Protein AF-A0A4R6H609-F1 (afdb_monomer_lite)

Sequence (160 aa):
MSINNLPIWFQQIRFQKESRIIANGLTIPYLIGSYAICGQPLGDRPIKSLILEVIESELDVCAVLQKCPYIRQYVIGVDDRKFCNKFMKGQIKFENPLGQSSLFITQNASELGSDLDNIIAHFEELYDDCINNNKFSWNNGTKNWELFTEDEINLIEEGK

Secondary structure (DSSP, 8-state):
--TT---HHHHHHHHHHHTTS-SS-EEHHHHHHHHHHTT---TT-HHHHHHHHHHH---SEEEEEEEETTTTEEEEEEEEHHHHHHHSTTSEEEE-TTS-EEEEE-GGGGGG-S-HHHHHHHHHHHHHHHHHTT--EEETTTTEEEPPPHHHHHHHHHT-

pLDDT: mean 95.13, std 8.6, range [35.47, 98.81]

Radius of gyration: 14.84 Å; chains: 1; bounding box: 33×34×38 Å

Foldseek 3Di:
DPPPDDQLLQLLQVLCCVVVVDPFFFFLLQSQLLCVLVVRHQPDLRLLSVVVCQLQDPDQWAWEWAQDPQLRGIGIHIDHQVCCCVPVVVFAFHHHPVRGTRYTYDPRRCVQPNDSVSNSVVCCVVPVVCNVVCQRDQDSVVRDGHHDDPVSSVSSVVSD

Organism: NCBI:txid655355

Structure (mmCIF, N/CA/C/O backbone):
data_AF-A0A4R6H609-F1
#
_entry.id   AF-A0A4R6H609-F1
#
loop_
_atom_site.group_PDB
_atom_site.id
_atom_site.type_symbol
_atom_site.label_atom_id
_atom_site.label_alt_id
_atom_site.label_comp_id
_atom_site.label_asym_id
_atom_site.label_entity_id
_atom_site.label_seq_id
_atom_site.pdbx_PDB_ins_code
_atom_site.Cartn_x
_atom_site.Cartn_y
_atom_site.Cartn_z
_atom_site.occupancy
_atom_site.B_iso_or_equiv
_atom_site.auth_seq_id
_atom_site.auth_comp_id
_atom_site.auth_asym_id
_atom_site.auth_atom_id
_atom_site.pdbx_PDB_model_num
ATOM 1 N N . MET A 1 1 ? -2.606 -16.912 17.839 1.00 45.62 1 MET A N 1
ATOM 2 C CA . MET A 1 1 ? -2.475 -16.986 16.370 1.00 45.62 1 MET A CA 1
ATOM 3 C C . MET A 1 1 ? -1.136 -17.630 16.071 1.00 45.62 1 MET A C 1
ATOM 5 O O . MET A 1 1 ? -0.153 -17.222 16.680 1.00 45.62 1 MET A O 1
ATOM 9 N N . SER A 1 2 ? -1.093 -18.686 15.255 1.00 35.47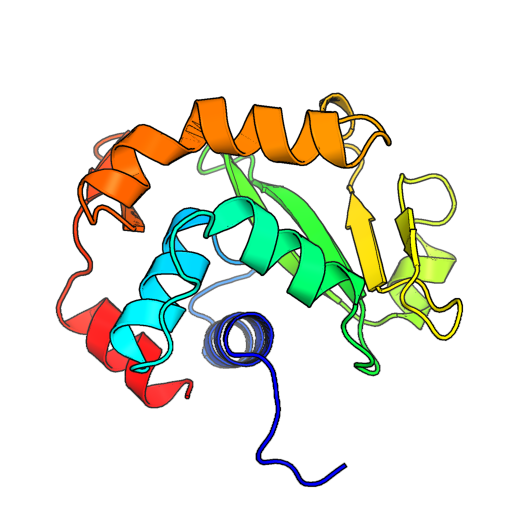 2 SER A N 1
ATOM 10 C CA . SER A 1 2 ? 0.192 -19.194 14.764 1.00 35.47 2 SER A CA 1
ATOM 11 C C . SER A 1 2 ? 0.810 -18.129 13.854 1.00 35.47 2 SER A C 1
ATOM 13 O O . SER A 1 2 ? 0.097 -17.409 13.163 1.00 35.47 2 SER A O 1
ATOM 15 N N . ILE A 1 3 ? 2.135 -18.021 13.870 1.00 45.78 3 ILE A N 1
ATOM 16 C CA . ILE A 1 3 ? 2.913 -17.013 13.131 1.00 45.78 3 ILE A CA 1
ATOM 17 C C . ILE A 1 3 ? 2.759 -17.164 11.592 1.00 45.78 3 ILE A C 1
ATOM 19 O O . ILE A 1 3 ? 3.156 -16.280 10.850 1.00 45.78 3 ILE A O 1
ATOM 23 N N . ASN A 1 4 ? 2.092 -18.223 11.108 1.00 53.34 4 ASN A N 1
ATOM 24 C CA . ASN A 1 4 ? 2.044 -18.621 9.695 1.00 53.34 4 ASN A CA 1
ATOM 25 C C . ASN A 1 4 ? 0.846 -18.094 8.871 1.00 53.34 4 ASN A C 1
ATOM 27 O O . ASN A 1 4 ? 0.695 -18.526 7.735 1.00 53.34 4 ASN A O 1
ATOM 31 N N . ASN A 1 5 ? -0.007 -17.204 9.396 1.00 78.75 5 ASN A N 1
ATOM 32 C CA . ASN A 1 5 ? -1.209 -16.718 8.682 1.00 78.75 5 ASN A CA 1
ATOM 33 C C . ASN A 1 5 ? -1.306 -15.181 8.621 1.00 78.75 5 ASN A C 1
ATOM 35 O O . ASN A 1 5 ? -2.397 -14.617 8.701 1.00 78.75 5 ASN A O 1
ATOM 39 N N . LEU A 1 6 ? -0.176 -14.478 8.540 1.00 93.00 6 LEU A N 1
ATOM 40 C CA . LEU A 1 6 ? -0.202 -13.025 8.374 1.00 93.00 6 LEU A CA 1
ATOM 41 C C . LEU A 1 6 ? -0.530 -12.653 6.912 1.00 93.00 6 LEU A C 1
ATOM 43 O O . LEU A 1 6 ? 0.030 -13.265 6.002 1.00 93.00 6 LEU A O 1
ATOM 47 N N . PRO A 1 7 ? -1.387 -11.646 6.655 1.00 95.69 7 PRO A N 1
ATOM 48 C CA . PRO A 1 7 ? -1.651 -11.179 5.293 1.00 95.69 7 PRO A CA 1
ATOM 49 C C . PRO A 1 7 ? -0.371 -10.691 4.609 1.00 95.69 7 PRO A C 1
ATOM 51 O O . PRO A 1 7 ? 0.424 -9.986 5.240 1.00 95.69 7 PRO A O 1
ATOM 54 N N . ILE A 1 8 ? -0.180 -11.014 3.325 1.00 97.50 8 ILE A N 1
ATOM 55 C CA . ILE A 1 8 ? 1.034 -10.649 2.571 1.00 97.50 8 ILE A CA 1
ATOM 56 C C . ILE A 1 8 ? 1.281 -9.141 2.636 1.00 97.50 8 ILE A C 1
ATOM 58 O O . ILE A 1 8 ? 2.418 -8.729 2.848 1.00 97.50 8 ILE A O 1
ATOM 62 N N . TRP A 1 9 ? 0.238 -8.308 2.547 1.00 98.06 9 TRP A N 1
ATOM 63 C CA . TRP A 1 9 ? 0.411 -6.855 2.620 1.00 98.06 9 TRP A CA 1
ATOM 64 C C . TRP A 1 9 ? 1.121 -6.407 3.906 1.00 98.06 9 TRP A C 1
ATOM 66 O O . TRP A 1 9 ? 1.994 -5.539 3.874 1.00 98.06 9 TRP A O 1
ATOM 76 N N . PHE A 1 10 ? 0.773 -7.023 5.040 1.00 97.88 10 PHE A N 1
ATOM 77 C CA . PHE A 1 10 ? 1.345 -6.692 6.339 1.00 97.88 10 PHE A CA 1
ATOM 78 C C . PHE A 1 10 ? 2.780 -7.200 6.436 1.00 97.88 10 PHE A C 1
ATOM 80 O O . PHE A 1 10 ? 3.659 -6.457 6.880 1.00 97.88 10 PHE A O 1
ATOM 87 N N . GLN A 1 11 ? 3.019 -8.434 5.983 1.00 97.38 11 GLN A N 1
ATOM 88 C CA . GLN A 1 11 ? 4.351 -9.038 5.967 1.00 97.38 11 GLN A CA 1
ATOM 89 C C . GLN A 1 11 ? 5.330 -8.189 5.149 1.00 97.38 11 GLN A C 1
ATOM 91 O O . GLN A 1 11 ? 6.378 -7.801 5.661 1.00 97.38 11 GLN A O 1
ATOM 96 N N . GLN A 1 12 ? 4.927 -7.778 3.944 1.00 98.19 12 GLN A N 1
ATOM 97 C CA . GLN A 1 12 ? 5.748 -6.971 3.044 1.00 98.19 12 GLN A CA 1
ATOM 98 C C . GLN A 1 12 ? 6.069 -5.589 3.613 1.00 98.19 12 GLN A C 1
ATOM 100 O O . GLN A 1 12 ? 7.235 -5.193 3.650 1.00 98.19 12 GLN A O 1
ATOM 105 N N . ILE A 1 13 ? 5.067 -4.855 4.114 1.00 98.31 13 ILE A N 1
ATOM 106 C CA . ILE A 1 13 ? 5.314 -3.532 4.711 1.00 98.31 13 ILE A CA 1
ATOM 107 C C . ILE A 1 13 ? 6.248 -3.659 5.913 1.00 98.31 13 ILE A C 1
ATOM 109 O O . ILE A 1 13 ? 7.178 -2.865 6.061 1.00 98.31 13 ILE A O 1
ATOM 113 N N . ARG A 1 14 ? 5.999 -4.641 6.784 1.00 97.19 14 ARG A N 1
ATOM 114 C CA . ARG A 1 14 ? 6.790 -4.836 7.996 1.00 97.19 14 ARG A CA 1
ATOM 115 C C . ARG A 1 14 ? 8.232 -5.206 7.660 1.00 97.19 14 ARG A C 1
ATOM 117 O O . ARG A 1 14 ? 9.136 -4.520 8.133 1.00 97.19 14 ARG A O 1
ATOM 124 N N . PHE A 1 15 ? 8.437 -6.224 6.827 1.00 97.69 15 PHE A N 1
ATOM 125 C CA . PHE A 1 15 ? 9.762 -6.681 6.413 1.00 97.69 15 PHE A CA 1
ATOM 126 C C . PHE A 1 15 ? 10.564 -5.551 5.764 1.00 97.69 15 PHE A C 1
ATOM 128 O O . PHE A 1 15 ? 11.661 -5.230 6.212 1.00 97.69 15 PHE A O 1
ATOM 135 N N . GLN A 1 16 ? 9.995 -4.860 4.773 1.00 98.00 16 GLN A N 1
ATOM 136 C CA . GLN A 1 16 ? 10.713 -3.797 4.067 1.00 98.00 16 GLN A CA 1
ATOM 137 C C . GLN A 1 16 ? 10.996 -2.574 4.952 1.00 98.00 16 GLN A C 1
ATOM 139 O O . GLN A 1 16 ? 11.995 -1.878 4.744 1.00 98.00 16 GLN A O 1
ATOM 144 N N . LYS A 1 17 ? 10.158 -2.311 5.964 1.00 96.75 17 LYS A N 1
ATOM 145 C CA . LYS A 1 17 ? 10.407 -1.268 6.970 1.00 96.75 17 LYS A CA 1
ATOM 146 C C . LYS A 1 17 ? 11.527 -1.671 7.934 1.00 96.75 17 LYS A C 1
ATOM 148 O O . LYS A 1 17 ? 12.410 -0.859 8.207 1.00 96.75 17 LYS A O 1
ATOM 153 N N . GLU A 1 18 ? 11.533 -2.916 8.413 1.00 96.25 18 GLU A N 1
ATOM 154 C CA . GLU A 1 18 ? 12.596 -3.472 9.268 1.00 96.25 18 GLU A CA 1
ATOM 155 C C . GLU A 1 18 ? 13.949 -3.520 8.529 1.00 96.25 18 GLU A C 1
ATOM 157 O O . GLU A 1 18 ? 14.978 -3.141 9.097 1.00 96.25 18 GLU A O 1
ATOM 162 N N . SER A 1 19 ? 13.928 -3.845 7.233 1.00 96.44 19 SER A N 1
ATOM 163 C CA . SER A 1 19 ? 15.082 -3.833 6.321 1.00 96.44 19 SER A CA 1
ATOM 164 C C . SER A 1 19 ? 15.478 -2.434 5.825 1.00 96.44 19 SER A C 1
ATOM 166 O O . SER A 1 19 ? 16.436 -2.297 5.067 1.00 96.44 19 SER A O 1
ATOM 168 N N . ARG A 1 20 ? 14.781 -1.373 6.264 1.00 96.31 20 ARG A N 1
ATOM 169 C CA . ARG A 1 20 ? 15.032 0.038 5.898 1.00 96.31 20 ARG A CA 1
ATOM 170 C C . ARG A 1 20 ? 14.954 0.339 4.394 1.00 96.31 20 ARG A C 1
ATOM 172 O O . ARG A 1 20 ? 15.517 1.336 3.946 1.00 96.31 20 ARG A O 1
ATOM 179 N N . ILE A 1 21 ? 14.234 -0.483 3.636 1.00 96.50 21 ILE A N 1
ATOM 180 C CA . ILE A 1 21 ? 13.945 -0.246 2.215 1.00 96.50 21 ILE A CA 1
ATOM 181 C C . ILE A 1 21 ? 12.897 0.859 2.071 1.00 96.50 21 ILE A C 1
ATOM 183 O O . ILE A 1 21 ? 13.023 1.747 1.229 1.00 96.50 21 ILE A O 1
ATOM 187 N N . ILE A 1 22 ? 11.890 0.849 2.948 1.00 95.94 22 ILE A N 1
ATOM 188 C CA . ILE A 1 22 ? 10.837 1.866 2.998 1.00 95.94 22 ILE A CA 1
ATOM 189 C C . ILE A 1 22 ? 10.768 2.523 4.376 1.00 95.94 22 ILE A C 1
ATOM 191 O O . ILE A 1 22 ? 11.065 1.909 5.398 1.00 95.94 22 ILE A O 1
ATOM 195 N N . ALA A 1 23 ? 10.317 3.777 4.413 1.00 92.38 23 ALA A N 1
ATOM 196 C CA . ALA A 1 23 ? 10.051 4.488 5.666 1.00 92.38 23 ALA A CA 1
ATOM 197 C C . ALA A 1 23 ? 8.565 4.449 6.069 1.00 92.38 23 ALA A C 1
ATOM 199 O O . ALA A 1 23 ? 8.240 4.303 7.246 1.00 92.38 23 ALA A O 1
ATOM 200 N N . ASN A 1 24 ? 7.668 4.588 5.086 1.00 91.56 24 ASN A N 1
ATOM 201 C CA . ASN A 1 24 ? 6.254 4.888 5.325 1.00 91.56 24 ASN A CA 1
ATOM 202 C C . ASN A 1 24 ? 5.329 3.708 5.017 1.00 91.56 24 ASN A C 1
ATOM 204 O O . ASN A 1 24 ? 4.525 3.323 5.860 1.00 91.56 24 ASN A O 1
ATOM 208 N N . GLY A 1 25 ? 5.420 3.161 3.808 1.00 97.31 25 GLY A N 1
ATOM 209 C CA . GLY A 1 25 ? 4.484 2.166 3.304 1.00 97.31 25 GLY A CA 1
ATOM 210 C C . GLY A 1 25 ? 4.749 1.826 1.843 1.00 97.31 25 GLY A C 1
ATOM 211 O O . GLY A 1 25 ? 5.638 2.414 1.222 1.00 97.31 25 GLY A O 1
ATOM 212 N N . LEU A 1 26 ? 3.957 0.899 1.314 1.00 98.56 26 LEU A N 1
ATOM 213 C CA . LEU A 1 26 ? 4.023 0.424 -0.068 1.00 98.56 26 LEU A CA 1
ATOM 214 C C . LEU A 1 26 ? 2.810 0.907 -0.857 1.00 98.56 26 LEU A C 1
ATOM 216 O O . LEU A 1 26 ? 1.737 1.121 -0.290 1.00 98.56 26 LEU A O 1
ATOM 220 N N . THR A 1 27 ? 2.981 1.115 -2.161 1.00 98.69 27 THR A N 1
ATOM 221 C CA . THR A 1 27 ? 1.875 1.521 -3.035 1.00 98.69 27 THR A CA 1
ATOM 222 C C . THR A 1 27 ? 0.875 0.378 -3.214 1.00 98.69 27 THR A C 1
ATOM 224 O O . THR A 1 27 ? 1.227 -0.795 -3.095 1.00 98.69 27 THR A O 1
ATOM 227 N N . ILE A 1 28 ? -0.382 0.714 -3.517 1.00 98.69 28 ILE A N 1
ATOM 228 C CA . ILE A 1 28 ? -1.442 -0.283 -3.746 1.00 98.69 28 ILE A CA 1
ATOM 229 C C . ILE A 1 28 ? -1.067 -1.271 -4.872 1.00 98.69 28 ILE A C 1
ATOM 231 O O . ILE A 1 28 ? -1.142 -2.475 -4.622 1.00 98.69 28 ILE A O 1
ATOM 235 N N . PRO A 1 29 ? -0.582 -0.830 -6.056 1.00 98.81 29 PRO A N 1
ATOM 236 C CA . PRO A 1 29 ? -0.133 -1.760 -7.093 1.00 98.81 29 PRO A CA 1
ATOM 237 C C . PRO A 1 29 ? 1.016 -2.663 -6.647 1.00 98.81 29 PRO A C 1
ATOM 239 O O . PRO A 1 29 ? 0.978 -3.853 -6.939 1.00 98.81 29 PRO A O 1
ATOM 242 N N . TYR A 1 30 ? 1.992 -2.138 -5.895 1.00 98.81 30 TYR A N 1
ATOM 243 C CA . TYR A 1 30 ? 3.107 -2.942 -5.388 1.00 98.81 30 TYR A CA 1
ATOM 244 C C . TYR A 1 30 ? 2.594 -4.078 -4.502 1.00 98.81 30 TYR A C 1
ATOM 246 O O . TYR A 1 30 ? 2.945 -5.233 -4.718 1.00 98.81 30 TYR A O 1
ATOM 254 N N . LEU A 1 31 ? 1.705 -3.765 -3.553 1.00 98.81 31 LEU A N 1
ATOM 255 C CA . LEU A 1 31 ? 1.107 -4.767 -2.671 1.00 98.81 31 LEU A CA 1
ATOM 256 C C . LEU A 1 31 ? 0.355 -5.836 -3.467 1.00 98.81 31 LEU A C 1
ATOM 258 O O . LEU A 1 31 ? 0.586 -7.017 -3.236 1.00 98.81 31 LEU A O 1
ATOM 262 N N . ILE A 1 32 ? -0.478 -5.446 -4.437 1.00 98.75 32 ILE A N 1
ATOM 263 C CA . ILE A 1 32 ? -1.197 -6.384 -5.317 1.00 98.75 32 ILE A CA 1
ATOM 264 C C . ILE A 1 32 ? -0.221 -7.288 -6.080 1.00 98.75 32 ILE A C 1
ATOM 266 O O . ILE A 1 32 ? -0.410 -8.505 -6.122 1.00 98.75 32 ILE A O 1
ATOM 270 N N . GLY A 1 33 ? 0.846 -6.713 -6.636 1.00 98.62 33 GLY A N 1
ATOM 271 C CA . GLY A 1 33 ? 1.900 -7.470 -7.297 1.00 98.62 33 GLY A CA 1
ATOM 272 C C . GLY A 1 33 ? 2.574 -8.475 -6.359 1.00 98.62 33 GLY A C 1
ATOM 273 O O . GLY A 1 33 ? 2.833 -9.607 -6.767 1.00 98.62 33 GLY A O 1
ATOM 274 N N . SER A 1 34 ? 2.800 -8.116 -5.091 1.00 98.56 34 SER A N 1
ATOM 275 C CA . SER A 1 34 ? 3.384 -9.032 -4.104 1.00 98.56 34 SER A CA 1
ATOM 276 C C . SER A 1 34 ? 2.527 -10.281 -3.878 1.00 98.56 34 SER A C 1
ATOM 278 O O . SER A 1 34 ? 3.074 -11.373 -3.747 1.00 98.56 34 SER A O 1
ATOM 280 N N . TYR A 1 35 ? 1.193 -10.165 -3.898 1.00 98.44 35 TYR A N 1
ATOM 281 C CA . TYR A 1 35 ? 0.302 -11.334 -3.835 1.00 98.44 35 TYR A CA 1
ATOM 282 C C . TYR A 1 35 ? 0.513 -12.279 -5.022 1.00 98.44 35 TYR A C 1
ATOM 284 O O . TYR A 1 35 ? 0.554 -13.498 -4.838 1.00 98.44 35 TYR A O 1
ATOM 292 N N . ALA A 1 36 ? 0.688 -11.735 -6.231 1.00 97.44 36 ALA A N 1
ATOM 293 C CA . ALA A 1 36 ? 0.954 -12.536 -7.422 1.00 97.44 36 ALA A CA 1
ATOM 294 C C . ALA A 1 36 ? 2.300 -13.277 -7.325 1.00 97.44 36 ALA A C 1
ATOM 296 O O . ALA A 1 36 ? 2.337 -14.486 -7.552 1.00 97.44 36 ALA A O 1
ATOM 297 N N . ILE A 1 37 ? 3.372 -12.589 -6.912 1.00 98.25 37 ILE A N 1
ATOM 298 C CA . ILE A 1 37 ? 4.704 -13.191 -6.711 1.00 98.25 37 ILE A CA 1
ATOM 299 C C . ILE A 1 37 ? 4.665 -14.295 -5.645 1.00 98.25 37 ILE A C 1
ATOM 301 O O . ILE A 1 37 ? 5.190 -15.386 -5.849 1.00 98.25 37 ILE A O 1
ATOM 305 N N . CYS A 1 38 ? 3.953 -14.075 -4.539 1.00 96.75 38 CYS A N 1
ATOM 306 C CA . CYS A 1 38 ? 3.836 -15.055 -3.459 1.00 96.75 38 CYS A CA 1
ATOM 307 C C . CYS A 1 38 ? 2.954 -16.276 -3.790 1.00 96.75 38 CYS A C 1
ATOM 309 O O . CYS A 1 38 ? 2.836 -17.177 -2.943 1.00 96.75 38 CYS A O 1
ATOM 311 N N . GLY A 1 39 ? 2.349 -16.324 -4.984 1.00 96.12 39 GLY A N 1
ATOM 312 C CA . GLY A 1 39 ? 1.472 -17.404 -5.441 1.00 96.12 3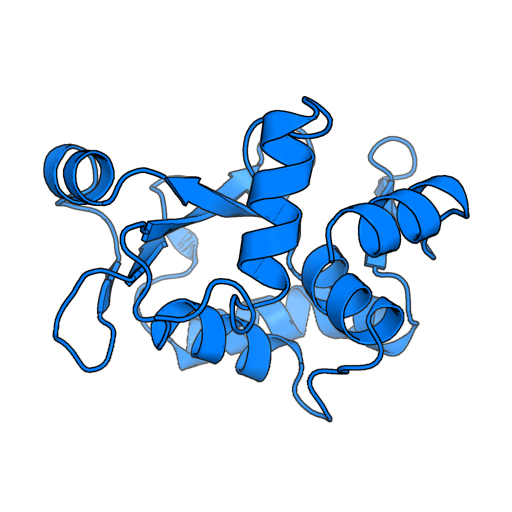9 GLY A CA 1
ATOM 313 C C . GLY A 1 39 ? 0.051 -17.341 -4.873 1.00 96.12 39 GLY A C 1
ATOM 314 O O . GLY A 1 39 ? -0.620 -18.369 -4.798 1.00 96.12 39 GLY A O 1
ATOM 315 N N . GLN A 1 40 ? -0.402 -16.160 -4.442 1.00 96.31 40 GLN A N 1
ATOM 316 C CA . GLN A 1 40 ? -1.716 -15.930 -3.829 1.00 96.31 40 GLN A CA 1
ATOM 317 C C . GLN A 1 40 ? -2.446 -14.729 -4.469 1.00 96.31 40 GLN A C 1
ATOM 319 O O . GLN A 1 40 ? -2.817 -13.804 -3.757 1.00 96.31 40 GLN A O 1
ATOM 324 N N . PRO A 1 41 ? -2.653 -14.678 -5.798 1.00 96.56 41 PRO A N 1
ATOM 325 C CA . PRO A 1 41 ? -3.245 -13.509 -6.455 1.00 96.56 41 PRO A CA 1
ATOM 326 C C . PRO A 1 41 ? -4.654 -13.178 -5.927 1.00 96.56 41 PRO A C 1
ATOM 328 O O . PRO A 1 41 ? -5.466 -14.070 -5.687 1.00 96.56 41 PRO A O 1
ATOM 331 N N . LEU A 1 42 ? -4.971 -11.883 -5.821 1.00 95.75 42 LEU A N 1
ATOM 332 C CA . LEU A 1 42 ? -6.207 -11.353 -5.215 1.00 95.75 42 LEU A CA 1
ATOM 333 C C . LEU A 1 42 ? -7.483 -11.452 -6.092 1.00 95.75 42 LEU A C 1
ATOM 335 O O . LEU A 1 42 ? -8.516 -10.864 -5.754 1.00 95.75 42 LEU A O 1
ATOM 339 N N . GLY A 1 43 ? -7.429 -12.204 -7.195 1.00 93.44 43 GLY A N 1
ATOM 340 C CA . GLY A 1 43 ? -8.546 -12.423 -8.123 1.00 93.44 43 GLY A CA 1
ATOM 341 C C . GLY A 1 43 ? -8.893 -11.218 -9.009 1.00 93.44 43 GLY A C 1
ATOM 342 O O . GLY A 1 43 ? -8.077 -10.320 -9.199 1.00 93.44 43 GLY A O 1
ATOM 343 N N . ASP A 1 44 ? -10.120 -11.209 -9.545 1.00 92.81 44 ASP A N 1
ATOM 344 C CA . ASP A 1 44 ? -10.577 -10.276 -10.596 1.00 92.81 44 ASP A CA 1
ATOM 345 C C . ASP A 1 44 ? -10.780 -8.825 -10.127 1.00 92.81 44 ASP A C 1
ATOM 347 O O . ASP A 1 44 ? -10.868 -7.913 -10.946 1.00 92.81 44 ASP A O 1
ATOM 351 N N . ARG A 1 45 ? -10.885 -8.589 -8.813 1.00 97.31 45 ARG A N 1
ATOM 352 C CA . ARG A 1 45 ? -11.045 -7.246 -8.222 1.00 97.31 45 ARG A CA 1
ATOM 353 C C . ARG A 1 45 ? -9.960 -6.974 -7.179 1.00 97.31 45 ARG A C 1
ATOM 355 O O . ARG A 1 45 ? -10.273 -6.827 -5.996 1.00 97.31 45 ARG A O 1
ATOM 362 N N . PRO A 1 46 ? -8.684 -6.912 -7.587 1.00 98.25 46 PRO A N 1
ATOM 363 C CA . PRO A 1 46 ? -7.561 -6.975 -6.658 1.00 98.25 46 PRO A CA 1
ATOM 364 C C . PRO A 1 46 ? -7.491 -5.775 -5.705 1.00 98.25 46 PRO A C 1
ATOM 366 O O . PRO A 1 46 ? -7.143 -5.951 -4.540 1.00 98.25 46 PRO A O 1
ATOM 369 N N . ILE A 1 47 ? -7.880 -4.574 -6.149 1.00 98.69 47 ILE A N 1
ATOM 370 C CA . ILE A 1 47 ? -7.929 -3.377 -5.292 1.00 98.69 47 ILE A CA 1
ATOM 371 C C . ILE A 1 47 ? -8.978 -3.546 -4.196 1.00 98.69 47 ILE A C 1
ATOM 373 O O . ILE A 1 47 ? -8.667 -3.389 -3.017 1.00 98.69 47 ILE A O 1
ATOM 377 N N . LYS A 1 48 ? -10.212 -3.911 -4.568 1.00 98.69 48 LYS A N 1
ATOM 378 C CA . LYS A 1 48 ? -11.282 -4.169 -3.599 1.00 98.69 48 LYS A CA 1
ATOM 379 C C . LYS A 1 48 ? -10.878 -5.261 -2.609 1.00 98.69 48 LYS A C 1
ATOM 381 O O . LYS A 1 48 ? -11.047 -5.066 -1.409 1.00 98.69 48 LYS A O 1
ATOM 386 N N . SER A 1 49 ? -10.323 -6.368 -3.104 1.00 98.56 49 SER A N 1
ATOM 387 C CA . SER A 1 49 ? -9.843 -7.473 -2.272 1.00 98.56 49 SER A CA 1
ATOM 388 C C . SER A 1 49 ? -8.785 -7.012 -1.266 1.00 98.56 49 SER A C 1
ATOM 390 O O . SER A 1 49 ? -8.925 -7.293 -0.080 1.00 98.56 49 SER A O 1
ATOM 392 N N . LEU A 1 50 ? -7.774 -6.251 -1.707 1.00 98.69 50 LEU A N 1
ATOM 393 C CA . LEU A 1 50 ? -6.724 -5.736 -0.823 1.00 98.69 50 LEU A CA 1
ATOM 394 C C . LEU A 1 50 ? -7.295 -4.810 0.258 1.00 98.69 50 LEU A C 1
ATOM 396 O O . LEU A 1 50 ? -6.970 -4.961 1.433 1.00 98.69 50 LEU A O 1
ATOM 400 N N . ILE A 1 51 ? -8.130 -3.838 -0.125 1.00 98.62 51 ILE A N 1
ATOM 401 C CA . ILE A 1 51 ? -8.676 -2.857 0.822 1.00 98.62 51 ILE A CA 1
ATOM 402 C C . ILE A 1 51 ? -9.578 -3.538 1.857 1.00 98.62 51 ILE A C 1
ATOM 404 O O . ILE A 1 51 ? -9.477 -3.225 3.043 1.00 98.62 51 ILE A O 1
ATOM 408 N N . LEU A 1 52 ? -10.421 -4.487 1.436 1.00 98.31 52 LEU A N 1
ATOM 409 C CA . LEU A 1 52 ? -11.247 -5.260 2.363 1.00 98.31 52 LEU A CA 1
ATOM 410 C C . LEU A 1 52 ? -10.391 -6.107 3.302 1.00 98.31 52 LEU A C 1
ATOM 412 O O . LEU A 1 52 ? -10.601 -6.041 4.507 1.00 98.31 52 LEU A O 1
ATOM 416 N N . GLU A 1 53 ? -9.378 -6.811 2.796 1.00 98.00 53 GLU A N 1
ATOM 417 C CA . GLU A 1 53 ? -8.491 -7.613 3.645 1.00 98.00 53 GLU A CA 1
ATOM 418 C C . GLU A 1 53 ? -7.735 -6.750 4.672 1.00 98.00 53 GLU A C 1
ATOM 420 O O . GLU A 1 53 ? -7.569 -7.149 5.825 1.00 98.00 53 GLU A O 1
ATOM 425 N N . VAL A 1 54 ? -7.315 -5.537 4.293 1.00 98.19 54 VAL A N 1
ATOM 426 C CA . VAL A 1 54 ? -6.714 -4.563 5.219 1.00 98.19 54 VAL A CA 1
ATOM 427 C C . VAL A 1 54 ? -7.703 -4.154 6.317 1.00 98.19 54 VAL A C 1
ATOM 429 O O . VAL A 1 54 ? -7.328 -4.120 7.491 1.00 98.19 54 VAL A O 1
ATOM 432 N N . ILE A 1 55 ? -8.955 -3.850 5.960 1.00 98.06 55 ILE A N 1
ATOM 433 C CA . ILE A 1 55 ? -9.989 -3.413 6.912 1.00 98.06 55 ILE A CA 1
ATOM 434 C C . ILE A 1 55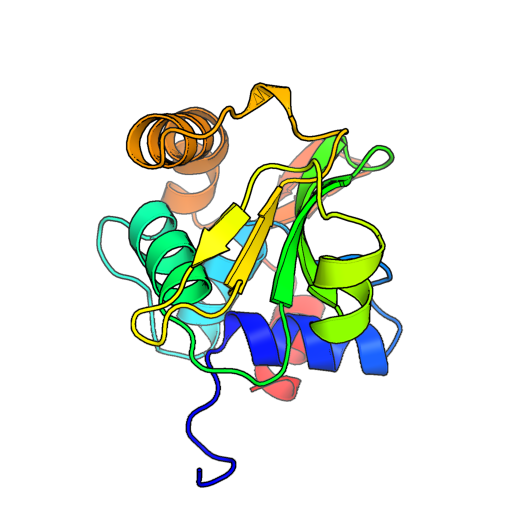 ? -10.435 -4.559 7.826 1.00 98.06 55 ILE A C 1
ATOM 436 O O . ILE A 1 55 ? -10.626 -4.348 9.023 1.00 98.06 55 ILE A O 1
ATOM 440 N N . GLU A 1 56 ? -10.599 -5.761 7.286 1.00 97.06 56 GLU A N 1
ATOM 441 C CA . GLU A 1 56 ? -11.092 -6.933 8.013 1.00 97.06 56 GLU A CA 1
ATOM 442 C C . GLU A 1 56 ? -10.018 -7.570 8.906 1.00 97.06 56 GLU A C 1
ATOM 444 O O . GLU A 1 56 ? -10.328 -8.388 9.770 1.00 97.06 56 GLU A O 1
ATOM 449 N N . SER A 1 57 ? -8.760 -7.156 8.745 1.00 94.75 57 SER A N 1
ATOM 450 C CA . SER A 1 57 ? -7.617 -7.672 9.487 1.00 94.75 57 SER A CA 1
ATOM 451 C C . SER A 1 57 ? -7.737 -7.500 11.011 1.00 94.75 57 SER A C 1
ATOM 453 O O . SER A 1 57 ? -7.976 -6.410 11.544 1.00 94.75 57 SER A O 1
ATOM 455 N N . GLU A 1 58 ? -7.491 -8.589 11.743 1.00 94.25 58 GLU A N 1
ATOM 456 C CA . GLU A 1 58 ? -7.499 -8.654 13.215 1.00 94.25 58 GLU A CA 1
ATOM 457 C C . GLU A 1 58 ? -6.084 -8.584 13.823 1.00 94.25 58 GLU A C 1
ATOM 459 O O . GLU A 1 58 ? -5.790 -9.206 14.846 1.00 94.25 58 GLU A O 1
ATOM 464 N N . LEU A 1 59 ? -5.176 -7.833 13.191 1.00 93.19 59 LEU A N 1
ATOM 465 C CA . LEU A 1 59 ? -3.819 -7.613 13.708 1.00 93.19 59 LEU A CA 1
ATOM 466 C C . LEU A 1 59 ? -3.836 -6.787 15.007 1.00 93.19 59 LEU A C 1
ATOM 468 O O . LEU A 1 59 ? -4.858 -6.223 15.386 1.00 93.19 59 LEU A O 1
ATOM 472 N N . ASP A 1 60 ? -2.711 -6.674 15.710 1.00 90.81 60 ASP A N 1
ATOM 473 C CA . ASP A 1 60 ? -2.546 -5.786 16.877 1.00 90.81 60 ASP A CA 1
ATOM 474 C C . ASP A 1 60 ? -2.096 -4.357 16.502 1.00 90.81 60 ASP A C 1
ATOM 476 O O . ASP A 1 60 ? -1.989 -3.476 17.359 1.00 90.81 60 ASP A O 1
ATOM 480 N N . VAL A 1 61 ? -1.920 -4.109 15.206 1.00 94.69 61 VAL A N 1
ATOM 481 C CA . VAL A 1 61 ? -1.533 -2.836 14.583 1.00 94.69 61 VAL A CA 1
ATOM 482 C C . VAL A 1 61 ? -2.679 -2.224 13.762 1.00 94.69 61 VAL A C 1
ATOM 484 O O . VAL A 1 61 ? -3.734 -2.835 13.577 1.00 94.69 61 VAL A O 1
ATOM 487 N N . CYS A 1 62 ? -2.490 -0.994 13.285 1.00 95.12 62 CYS A N 1
ATOM 488 C CA . CYS A 1 62 ? -3.363 -0.323 12.315 1.00 95.12 62 CYS A CA 1
ATOM 489 C C . CYS A 1 62 ? -2.633 -0.174 10.975 1.00 95.12 62 CYS A C 1
ATOM 491 O O . CYS A 1 62 ? -1.444 0.150 10.936 1.00 95.12 62 CYS A O 1
ATOM 493 N N . ALA A 1 63 ? -3.363 -0.341 9.877 1.00 98.12 63 ALA A N 1
ATOM 494 C CA . ALA A 1 63 ? -2.960 0.169 8.582 1.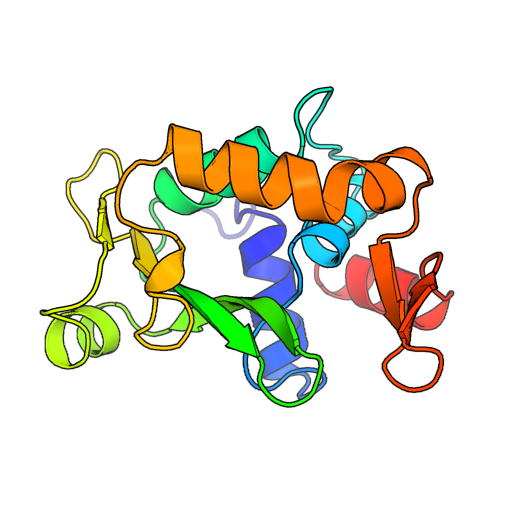00 98.12 63 ALA A CA 1
ATOM 495 C C . ALA A 1 63 ? -3.198 1.684 8.510 1.00 98.12 63 ALA A C 1
ATOM 497 O O . ALA A 1 63 ? -4.156 2.220 9.078 1.00 98.12 63 ALA A O 1
ATOM 498 N N . VAL A 1 64 ? -2.322 2.376 7.788 1.00 98.06 64 VAL A N 1
ATOM 499 C CA . VAL A 1 64 ? -2.387 3.824 7.584 1.00 98.06 64 VAL A CA 1
ATOM 500 C C . VAL A 1 64 ? -2.280 4.113 6.093 1.00 98.06 64 VAL A C 1
ATOM 502 O O . VAL A 1 64 ? -1.227 3.910 5.490 1.00 98.06 64 VAL A O 1
ATOM 505 N N . LEU A 1 65 ? -3.368 4.595 5.502 1.00 98.50 65 LEU A N 1
ATOM 506 C CA . LEU A 1 65 ? -3.431 5.027 4.113 1.00 98.50 65 LEU A CA 1
ATOM 507 C C . LEU A 1 65 ? -3.103 6.514 4.023 1.00 98.50 65 LEU A C 1
ATOM 509 O O . LEU A 1 65 ? -3.760 7.350 4.644 1.00 98.50 65 LEU A O 1
ATOM 513 N N . GLN A 1 66 ? -2.087 6.840 3.230 1.00 97.62 66 GLN A N 1
ATOM 514 C CA . GLN A 1 66 ? -1.595 8.205 3.081 1.00 97.62 66 GLN A CA 1
ATOM 515 C C . GLN A 1 66 ? -1.098 8.480 1.667 1.00 97.62 66 GLN A C 1
ATOM 517 O O . GLN A 1 66 ? -0.663 7.576 0.956 1.00 97.62 66 GLN A O 1
ATOM 522 N N . LYS A 1 67 ? -1.081 9.753 1.273 1.00 97.38 67 LYS A N 1
ATOM 523 C CA . LYS A 1 67 ? -0.503 10.195 0.001 1.00 97.38 67 LYS A CA 1
ATOM 524 C C . LYS A 1 67 ? 0.949 10.608 0.195 1.00 97.38 67 LYS A C 1
ATOM 526 O O . LYS A 1 67 ? 1.237 11.646 0.793 1.00 97.38 67 LYS A O 1
ATOM 531 N N . CYS A 1 68 ? 1.886 9.805 -0.298 1.00 95.69 68 CYS A N 1
ATOM 532 C CA . CYS A 1 68 ? 3.309 10.091 -0.156 1.00 95.69 68 CYS A CA 1
ATOM 533 C C . CYS A 1 68 ? 3.685 11.334 -0.988 1.00 95.69 68 CYS A C 1
ATOM 535 O O . CYS A 1 68 ? 3.588 11.289 -2.216 1.00 95.69 68 CYS A O 1
ATOM 537 N N . PRO A 1 69 ? 4.152 12.441 -0.377 1.00 92.75 69 PRO A N 1
ATOM 538 C CA . PRO A 1 69 ? 4.383 13.698 -1.096 1.00 92.75 69 PRO A CA 1
ATOM 539 C C . PRO A 1 69 ? 5.540 13.615 -2.100 1.00 92.75 69 PRO A C 1
ATOM 541 O O . PRO A 1 69 ? 5.547 14.340 -3.094 1.00 92.75 69 PRO A O 1
ATOM 544 N N . TYR A 1 70 ? 6.508 12.725 -1.859 1.00 93.00 70 TYR A N 1
ATOM 545 C CA . TYR A 1 70 ? 7.699 12.587 -2.696 1.00 93.00 70 TYR A CA 1
ATOM 546 C C . TYR A 1 70 ? 7.399 11.892 -4.030 1.00 93.00 70 TYR A C 1
ATOM 548 O O . TYR A 1 70 ? 7.764 12.399 -5.092 1.00 93.00 70 TYR A O 1
ATOM 556 N N . ILE A 1 71 ? 6.688 10.761 -3.980 1.00 95.06 71 ILE A N 1
ATOM 557 C CA . ILE A 1 71 ? 6.314 9.997 -5.180 1.00 95.06 71 ILE A CA 1
ATOM 558 C C . ILE A 1 71 ? 4.932 10.372 -5.729 1.00 95.06 71 ILE A C 1
ATOM 560 O O . ILE A 1 71 ? 4.612 10.003 -6.853 1.00 95.06 71 ILE A O 1
ATOM 564 N N . ARG A 1 72 ? 4.142 11.140 -4.964 1.00 95.38 72 ARG A N 1
ATOM 565 C CA . ARG A 1 72 ? 2.757 11.555 -5.260 1.00 95.38 72 ARG A CA 1
ATOM 566 C C . ARG A 1 72 ? 1.786 10.390 -5.484 1.00 95.38 72 ARG A C 1
ATOM 568 O O . ARG A 1 72 ? 0.813 10.541 -6.211 1.00 95.38 72 ARG A O 1
ATOM 575 N N . GLN A 1 73 ? 2.039 9.260 -4.830 1.00 97.75 73 GLN A N 1
ATOM 576 C CA . GLN A 1 73 ? 1.200 8.061 -4.869 1.00 97.75 73 GLN A CA 1
ATOM 577 C C . GLN A 1 73 ? 0.639 7.744 -3.486 1.00 97.75 73 GLN A C 1
ATOM 579 O O . GLN A 1 73 ? 1.236 8.124 -2.470 1.00 97.75 73 GLN A O 1
ATOM 584 N N . TYR A 1 74 ? -0.488 7.035 -3.447 1.00 98.56 74 TYR A N 1
ATOM 585 C CA . TYR A 1 74 ? -1.025 6.507 -2.201 1.00 98.56 74 TYR A CA 1
ATOM 586 C C . TYR A 1 74 ? -0.238 5.276 -1.768 1.00 98.56 74 TYR A C 1
ATOM 588 O O . TYR A 1 74 ? 0.116 4.423 -2.583 1.00 98.56 74 TYR A O 1
ATOM 596 N N . VAL A 1 75 ? 0.043 5.209 -0.472 1.00 98.50 75 VAL A N 1
ATOM 597 C CA . VAL A 1 75 ? 0.735 4.090 0.158 1.00 98.50 75 VAL A CA 1
ATOM 598 C C . VAL A 1 75 ? -0.034 3.630 1.384 1.00 98.50 75 VAL A C 1
ATOM 600 O O . VAL A 1 75 ? -0.620 4.447 2.100 1.00 98.50 75 VAL A O 1
ATOM 603 N N . ILE A 1 76 ? 0.013 2.327 1.636 1.00 98.69 76 ILE A N 1
ATOM 604 C CA . ILE A 1 76 ? -0.449 1.714 2.875 1.00 98.69 76 ILE A CA 1
ATOM 605 C C . ILE A 1 76 ? 0.788 1.453 3.727 1.00 98.69 76 ILE A C 1
ATOM 607 O O . ILE A 1 76 ? 1.745 0.815 3.286 1.00 98.69 76 ILE A O 1
ATOM 611 N N . GLY A 1 77 ? 0.786 2.013 4.929 1.00 98.12 77 GLY A N 1
ATOM 612 C CA . GLY A 1 77 ? 1.769 1.770 5.974 1.00 98.12 77 GLY A CA 1
ATOM 613 C C . GLY A 1 77 ? 1.168 1.001 7.142 1.00 98.12 77 GLY A C 1
ATOM 614 O O . GLY A 1 77 ? -0.030 0.727 7.175 1.00 98.12 77 GLY A O 1
ATOM 615 N N . VAL A 1 78 ? 2.011 0.698 8.125 1.00 97.31 78 VAL A N 1
ATOM 616 C CA . VAL A 1 78 ? 1.618 0.065 9.387 1.00 97.31 78 VAL A CA 1
ATOM 617 C C . VAL A 1 78 ? 2.140 0.893 10.552 1.00 97.31 78 VAL A C 1
ATOM 619 O O . VAL A 1 78 ? 3.315 1.291 10.557 1.00 97.31 78 VAL A O 1
ATOM 622 N N . ASP A 1 79 ? 1.278 1.099 11.545 1.00 95.75 79 ASP A N 1
ATOM 623 C CA . ASP A 1 79 ? 1.608 1.804 12.778 1.00 95.75 79 ASP A CA 1
ATOM 624 C C . ASP A 1 79 ? 0.998 1.138 14.023 1.00 95.75 79 ASP A C 1
ATOM 626 O O . ASP A 1 79 ? 0.138 0.255 13.941 1.00 95.75 79 ASP A O 1
ATOM 630 N N . ASP A 1 80 ? 1.457 1.559 15.201 1.00 94.44 80 ASP A N 1
ATOM 631 C CA . ASP A 1 80 ? 0.917 1.073 16.470 1.00 94.44 80 ASP A CA 1
ATOM 632 C C . ASP A 1 80 ? -0.525 1.567 16.671 1.00 94.44 80 ASP A C 1
ATOM 634 O O . ASP A 1 80 ? -0.830 2.761 16.584 1.00 94.44 80 ASP A O 1
ATOM 638 N N . ARG A 1 81 ? -1.438 0.651 17.010 1.00 93.56 81 ARG A N 1
ATOM 639 C CA . ARG A 1 81 ? -2.862 0.982 17.164 1.00 93.56 81 ARG A CA 1
ATOM 640 C C . ARG A 1 81 ? -3.116 2.001 18.275 1.00 93.56 81 ARG A C 1
ATOM 642 O O . ARG A 1 81 ? -4.011 2.841 18.140 1.00 93.56 81 ARG A O 1
ATOM 649 N N . LYS A 1 82 ? -2.378 1.941 19.391 1.00 92.94 82 LYS A N 1
ATOM 650 C CA . LYS A 1 82 ? -2.555 2.903 20.495 1.00 92.94 82 LYS A CA 1
ATOM 651 C C . LYS A 1 82 ? -2.086 4.290 20.064 1.00 92.94 82 LYS A C 1
ATOM 653 O O . LYS A 1 82 ? -2.754 5.273 20.389 1.00 92.94 82 LYS A O 1
ATOM 658 N N . PHE A 1 83 ? -0.993 4.361 19.309 1.00 93.19 83 PHE A N 1
ATOM 659 C CA . PHE A 1 83 ? -0.513 5.580 18.674 1.00 93.19 83 PHE A CA 1
ATOM 660 C C . PHE A 1 83 ? -1.562 6.147 17.705 1.00 93.19 83 PHE A C 1
ATOM 662 O O . PHE A 1 83 ? -2.015 7.273 17.923 1.00 93.19 83 PHE A O 1
ATOM 669 N N . CYS A 1 84 ? -2.039 5.357 16.732 1.00 93.06 84 CYS A N 1
ATOM 670 C CA . CYS A 1 84 ? -3.104 5.755 15.798 1.00 93.06 84 CYS A CA 1
ATOM 671 C C . CYS A 1 84 ? -4.324 6.322 16.544 1.00 93.06 84 CYS A C 1
ATOM 673 O O . CYS A 1 84 ? -4.723 7.464 16.332 1.00 93.06 84 CYS A O 1
ATOM 675 N N . ASN A 1 85 ? -4.887 5.572 17.495 1.00 91.44 85 ASN A N 1
ATOM 676 C CA . ASN A 1 85 ? -6.084 5.999 18.227 1.00 91.44 85 ASN A CA 1
ATOM 677 C C . ASN A 1 85 ? -5.880 7.297 19.029 1.00 91.44 85 ASN A C 1
ATOM 679 O O . ASN A 1 85 ? -6.832 8.055 19.228 1.00 91.44 85 ASN A O 1
ATOM 683 N N . LYS A 1 86 ? -4.656 7.561 19.504 1.00 93.19 86 LYS A N 1
ATOM 684 C CA . LYS A 1 86 ? -4.331 8.777 20.257 1.00 93.19 86 LYS A CA 1
ATOM 685 C C . LYS A 1 86 ? -4.134 9.986 19.344 1.00 93.19 86 LYS A C 1
ATOM 687 O O . LYS A 1 86 ? -4.637 11.061 19.662 1.00 93.19 86 LYS A O 1
ATOM 692 N N . PHE A 1 87 ? -3.402 9.823 18.243 1.00 92.56 87 PHE A N 1
ATOM 693 C CA . PHE A 1 87 ? -2.936 10.940 17.414 1.00 92.56 87 PHE A CA 1
ATOM 694 C C . PHE A 1 87 ? -3.746 11.148 16.125 1.00 92.56 87 PHE A C 1
ATOM 696 O O . PHE A 1 87 ? -3.698 12.231 15.551 1.00 92.56 87 PHE A O 1
ATOM 703 N N . MET A 1 88 ? -4.543 10.162 15.707 1.00 92.62 88 MET A N 1
ATOM 704 C CA . MET A 1 88 ? -5.376 10.191 14.495 1.00 92.62 88 MET A CA 1
ATOM 705 C C . MET A 1 88 ? -6.881 10.165 14.808 1.00 92.62 88 MET A C 1
ATOM 707 O O . MET A 1 88 ? -7.696 9.883 13.940 1.00 92.62 88 MET A O 1
ATOM 711 N N . LYS A 1 89 ? -7.292 10.491 16.041 1.00 83.38 89 LYS A N 1
ATOM 712 C CA . LYS A 1 89 ? -8.695 10.385 16.494 1.00 83.38 89 LYS A CA 1
ATOM 713 C C . LYS A 1 89 ? -9.716 11.146 15.626 1.00 83.38 89 LYS A C 1
ATOM 715 O O . LYS A 1 89 ? -10.872 10.746 15.574 1.00 83.38 89 LYS A O 1
ATOM 720 N N . GLY A 1 90 ? -9.310 12.249 14.997 1.00 86.06 90 GLY A N 1
ATOM 721 C CA . GLY A 1 90 ? -10.164 13.060 14.116 1.00 86.06 90 GLY A CA 1
ATOM 722 C C . GLY A 1 90 ? -10.086 12.689 12.633 1.00 86.06 90 GLY A C 1
ATOM 723 O O . GLY A 1 90 ? -10.660 13.395 11.811 1.00 86.06 90 GLY A O 1
ATOM 724 N N . GLN A 1 91 ? -9.333 11.646 12.287 1.00 92.94 91 GLN A N 1
ATOM 725 C CA . GLN A 1 91 ? -9.185 11.175 10.916 1.00 92.94 91 GLN A CA 1
ATOM 726 C C . GLN A 1 91 ? -10.250 10.134 10.571 1.00 92.94 91 GLN A C 1
ATOM 728 O O . GLN A 1 91 ? -10.927 9.585 11.443 1.00 92.94 91 GLN A O 1
ATOM 733 N N . ILE A 1 92 ? -10.393 9.874 9.275 1.00 96.25 92 ILE A N 1
ATOM 734 C CA . ILE A 1 92 ? -11.297 8.851 8.759 1.00 96.25 92 ILE A CA 1
ATOM 735 C C . ILE A 1 92 ? -10.734 7.491 9.159 1.00 96.25 92 ILE A C 1
ATOM 737 O O . ILE A 1 92 ? -9.536 7.245 9.005 1.00 96.25 92 ILE A O 1
ATOM 741 N N . LYS A 1 93 ? -11.593 6.621 9.687 1.00 96.31 93 LYS A N 1
ATOM 742 C CA . LYS A 1 93 ? -11.205 5.286 10.130 1.00 96.31 93 LYS A CA 1
ATOM 743 C C . LYS A 1 93 ? -12.231 4.241 9.721 1.00 96.31 93 LYS A C 1
ATOM 745 O O . LYS A 1 93 ? -13.426 4.529 9.689 1.00 96.31 93 LYS A O 1
ATOM 750 N N . PHE A 1 94 ? -11.743 3.031 9.502 1.00 97.44 94 PHE A N 1
ATOM 751 C CA . PHE A 1 94 ? -12.546 1.828 9.344 1.00 97.44 94 PHE A CA 1
ATOM 752 C C . PHE A 1 94 ? -12.225 0.866 10.483 1.00 97.44 94 PHE A C 1
ATOM 754 O O . PHE A 1 94 ? -11.100 0.835 10.996 1.00 97.44 94 PHE A O 1
ATOM 761 N N . GLU A 1 95 ? -13.241 0.130 10.913 1.00 97.19 95 GLU A N 1
ATOM 762 C CA . GLU A 1 95 ? -13.142 -0.844 11.992 1.00 97.19 95 GLU A CA 1
ATOM 763 C C . GLU A 1 95 ? -13.263 -2.254 11.414 1.00 97.19 95 GLU A C 1
ATOM 765 O O . GLU A 1 95 ? -14.032 -2.486 10.481 1.00 97.19 95 GLU A O 1
ATOM 770 N N . ASN A 1 96 ? -12.497 -3.188 11.971 1.00 96.31 96 ASN A N 1
ATOM 771 C CA . ASN A 1 96 ? -12.623 -4.609 11.661 1.00 96.31 96 ASN A CA 1
ATOM 772 C C . ASN A 1 96 ? -13.879 -5.214 12.335 1.00 96.31 96 ASN A C 1
ATOM 774 O O . ASN A 1 96 ? -14.538 -4.539 13.134 1.00 96.31 96 ASN A O 1
ATOM 778 N N . PRO A 1 97 ? -14.212 -6.498 12.087 1.00 95.56 97 PRO A N 1
ATOM 779 C CA . PRO A 1 97 ? -15.372 -7.156 12.700 1.00 95.56 97 PRO A CA 1
ATOM 780 C C . PRO A 1 97 ? -15.381 -7.171 14.238 1.00 95.56 97 PRO A C 1
ATOM 782 O O . PRO A 1 97 ? -16.438 -7.334 14.846 1.00 95.56 97 PRO A O 1
ATOM 785 N N . LEU A 1 98 ? -14.225 -6.966 14.882 1.00 94.75 98 LEU A N 1
ATOM 786 C CA . LEU A 1 98 ? -14.092 -6.859 16.338 1.00 94.75 98 LEU A CA 1
ATOM 787 C C . LEU A 1 98 ? -14.324 -5.430 16.870 1.00 94.75 98 LEU A C 1
ATOM 789 O O . LEU A 1 98 ? -14.148 -5.189 18.066 1.00 94.75 98 LEU A O 1
ATOM 793 N N . GLY A 1 99 ? -14.676 -4.470 16.007 1.00 94.94 99 GLY A N 1
ATOM 794 C CA . GLY A 1 99 ? -14.855 -3.059 16.366 1.00 94.94 99 GLY A CA 1
ATOM 795 C C . GLY A 1 99 ? -13.539 -2.330 16.661 1.00 94.94 99 GLY A C 1
ATOM 796 O O . GLY A 1 99 ? -13.524 -1.305 17.345 1.00 94.94 99 GLY A O 1
ATOM 797 N N . GLN A 1 100 ? -12.405 -2.869 16.207 1.00 94.50 100 GLN A N 1
ATOM 798 C CA . GLN A 1 100 ? -11.094 -2.249 16.386 1.00 94.50 100 GLN A CA 1
ATOM 799 C C . GLN A 1 100 ? -10.729 -1.447 15.142 1.00 94.50 100 GLN A C 1
ATOM 801 O O . GLN A 1 100 ? -10.860 -1.946 14.029 1.00 94.50 100 GLN A O 1
ATOM 806 N N . SER A 1 101 ? -10.203 -0.232 15.322 1.00 95.19 101 SER A N 1
ATOM 807 C CA . SER A 1 101 ? -9.680 0.563 14.207 1.00 95.19 101 SER A CA 1
ATOM 808 C C . SER A 1 101 ? -8.571 -0.210 13.477 1.00 95.19 101 SER A C 1
ATOM 810 O O . SER A 1 101 ? -7.505 -0.463 14.059 1.00 95.19 101 SER A O 1
ATOM 812 N N . SER A 1 102 ? -8.829 -0.571 12.223 1.00 96.62 102 SER A N 1
ATOM 813 C CA . SER A 1 102 ? -7.944 -1.374 11.374 1.00 96.62 102 SER A CA 1
ATOM 814 C C . SER A 1 102 ? -7.281 -0.545 10.284 1.00 96.62 102 SER A C 1
ATOM 816 O O . SER A 1 102 ? -6.104 -0.755 10.013 1.00 96.62 102 SER A O 1
ATOM 818 N N . LEU A 1 103 ? -7.980 0.451 9.736 1.00 98.00 103 LEU A N 1
ATOM 819 C CA . LEU A 1 103 ? -7.455 1.370 8.729 1.00 98.00 103 LEU A CA 1
ATOM 820 C C . LEU A 1 103 ? -7.737 2.822 9.119 1.00 98.00 103 LEU A C 1
ATOM 822 O O . LEU A 1 103 ? -8.876 3.170 9.424 1.00 98.00 103 LEU A O 1
ATOM 826 N N . PHE A 1 104 ? -6.715 3.673 9.050 1.00 98.06 104 PHE A N 1
ATOM 827 C CA . PHE A 1 104 ? -6.838 5.130 9.132 1.00 98.06 104 PHE A CA 1
ATOM 828 C C . PHE A 1 104 ? -6.469 5.770 7.795 1.00 98.06 104 PHE A C 1
ATOM 830 O O . PHE A 1 104 ? -5.472 5.381 7.188 1.00 98.06 104 PHE A O 1
ATOM 837 N N . ILE A 1 105 ? -7.225 6.782 7.365 1.00 97.81 105 ILE A N 1
ATOM 838 C CA . ILE A 1 105 ? -6.851 7.646 6.238 1.00 97.81 105 ILE A CA 1
ATOM 839 C C . ILE A 1 105 ? -6.319 8.965 6.785 1.00 97.81 105 ILE A C 1
ATOM 841 O O . ILE A 1 105 ? -7.030 9.709 7.464 1.00 97.81 105 ILE A O 1
ATOM 845 N N . THR A 1 106 ? -5.065 9.270 6.473 1.00 96.12 106 THR A N 1
ATOM 846 C CA . THR A 1 106 ? -4.390 10.460 6.987 1.00 96.12 106 THR A CA 1
ATOM 847 C C . THR A 1 106 ? -4.908 11.753 6.366 1.00 96.12 106 THR A C 1
ATOM 849 O O . THR A 1 106 ? -5.526 11.775 5.306 1.00 96.12 106 THR A O 1
ATOM 852 N N . GLN A 1 107 ? -4.604 12.885 7.006 1.00 94.75 107 GLN A N 1
ATOM 853 C CA . GLN A 1 107 ? -5.053 14.205 6.547 1.00 94.75 107 GLN A CA 1
ATOM 854 C C . GLN A 1 107 ? -4.636 14.534 5.099 1.00 94.75 107 GLN A C 1
ATOM 856 O O . GLN A 1 107 ? -5.409 15.139 4.361 1.00 94.75 107 GLN A O 1
ATOM 861 N N . ASN A 1 108 ? -3.440 14.121 4.673 1.00 94.56 108 ASN A N 1
ATOM 862 C CA . ASN A 1 108 ? -2.943 14.299 3.300 1.00 94.56 108 ASN A CA 1
ATOM 863 C C . ASN A 1 108 ? -3.549 13.318 2.279 1.00 94.56 108 ASN A C 1
ATOM 865 O O . ASN A 1 108 ? -3.134 13.345 1.126 1.00 94.56 108 ASN A O 1
ATOM 869 N N . ALA A 1 109 ? -4.464 12.449 2.704 1.00 96.75 109 ALA A N 1
ATOM 870 C CA . ALA A 1 109 ? -5.306 11.616 1.850 1.00 96.75 109 ALA A CA 1
ATOM 871 C C . ALA A 1 109 ? -6.805 11.835 2.158 1.00 96.75 109 ALA A C 1
ATOM 873 O O . ALA A 1 109 ? -7.645 11.013 1.801 1.00 96.75 109 ALA A O 1
ATOM 874 N N . SER A 1 110 ? -7.155 12.928 2.851 1.00 94.69 110 SER A N 1
ATOM 875 C CA . SER A 1 110 ? -8.537 13.200 3.275 1.00 94.69 110 SER A CA 1
ATOM 876 C C . SER A 1 110 ? -9.492 13.467 2.110 1.00 94.69 110 SER A C 1
ATOM 878 O O . SER A 1 110 ? -10.704 13.347 2.286 1.00 94.69 110 SER A O 1
ATOM 880 N N . GLU A 1 111 ? -8.965 13.760 0.915 1.00 95.56 111 GLU A N 1
ATOM 881 C CA . GLU A 1 111 ? -9.752 13.886 -0.312 1.00 95.56 111 GLU A CA 1
ATOM 882 C C . GLU A 1 111 ? -10.490 12.597 -0.700 1.00 95.56 111 GLU A C 1
ATOM 884 O O . GLU A 1 111 ? -11.468 12.665 -1.438 1.00 95.56 111 GLU A O 1
ATOM 889 N N . LEU A 1 112 ? -10.052 11.443 -0.185 1.00 96.75 112 LEU A N 1
ATOM 890 C CA . LEU A 1 112 ? -10.677 10.145 -0.436 1.00 96.75 112 LEU A CA 1
ATOM 891 C C . LEU A 1 112 ? -12.068 10.010 0.208 1.00 96.75 112 LEU A C 1
ATOM 893 O O . LEU A 1 112 ? -12.880 9.205 -0.239 1.00 96.75 112 LEU A O 1
ATOM 897 N N . GLY A 1 113 ? -12.363 10.797 1.248 1.00 95.69 113 GLY A N 1
ATOM 898 C CA . GLY A 1 113 ? -13.621 10.695 1.986 1.00 95.69 113 GLY A CA 1
ATOM 899 C C . GLY A 1 113 ? -13.740 9.411 2.817 1.00 95.69 113 GLY A C 1
ATOM 900 O O . GLY A 1 113 ? -12.764 8.703 3.049 1.00 95.69 113 GLY A O 1
ATOM 901 N N . SER A 1 114 ? -14.936 9.164 3.361 1.00 96.50 114 SER A N 1
ATOM 902 C CA . SER A 1 114 ? -15.221 8.051 4.287 1.00 96.50 114 SER A CA 1
ATOM 903 C C . SER A 1 114 ? -16.109 6.960 3.692 1.00 96.50 114 SER A C 1
ATOM 905 O O . SER A 1 114 ? -16.514 6.045 4.404 1.00 96.50 114 SER A O 1
ATOM 907 N N . ASP A 1 115 ? -16.463 7.084 2.417 1.00 98.00 115 ASP A N 1
ATOM 908 C CA . ASP A 1 115 ? -17.292 6.115 1.714 1.00 98.00 115 ASP A CA 1
ATOM 909 C C . ASP A 1 115 ? -16.393 5.063 1.058 1.00 98.00 115 ASP A C 1
ATOM 911 O O . ASP A 1 115 ? -15.592 5.381 0.180 1.00 98.00 115 ASP A O 1
ATOM 915 N N . LEU A 1 116 ? -16.488 3.820 1.533 1.00 98.00 116 LEU A N 1
ATOM 916 C CA . LEU A 1 116 ? -15.595 2.740 1.118 1.00 98.00 116 LEU A CA 1
ATOM 917 C C . LEU A 1 116 ? -15.688 2.444 -0.383 1.00 98.00 116 LEU A C 1
ATOM 919 O O . LEU A 1 116 ? -14.660 2.228 -1.023 1.00 98.00 116 LEU A O 1
ATOM 923 N N . ASP A 1 117 ? -16.895 2.456 -0.946 1.00 98.25 117 ASP A N 1
ATOM 924 C CA . ASP A 1 117 ? -17.094 2.165 -2.364 1.00 98.25 117 ASP A CA 1
ATOM 925 C C . ASP A 1 117 ? -16.489 3.272 -3.242 1.00 98.25 117 ASP A C 1
ATOM 927 O O . ASP A 1 117 ? -15.826 2.967 -4.233 1.00 98.25 117 ASP A O 1
ATOM 931 N N . ASN A 1 118 ? -16.607 4.543 -2.839 1.00 98.25 118 ASN A N 1
ATOM 932 C CA . ASN A 1 118 ? -15.951 5.662 -3.523 1.00 98.25 118 ASN A CA 1
ATOM 933 C C . ASN A 1 118 ? -14.422 5.599 -3.419 1.00 98.25 118 ASN A C 1
ATOM 935 O O . ASN A 1 118 ? -13.733 5.916 -4.388 1.00 98.25 118 ASN A O 1
ATOM 939 N N . ILE A 1 119 ? -13.878 5.177 -2.273 1.00 98.50 119 ILE A N 1
ATOM 940 C CA . ILE A 1 119 ? -12.428 4.984 -2.105 1.00 98.50 119 ILE A CA 1
ATOM 941 C C . ILE A 1 119 ? -11.926 3.891 -3.053 1.00 98.50 119 ILE A C 1
ATOM 943 O O . ILE A 1 119 ? -10.913 4.077 -3.727 1.00 98.50 119 ILE A O 1
ATOM 947 N N . ILE A 1 120 ? -12.634 2.760 -3.118 1.00 98.69 120 ILE A N 1
ATOM 948 C CA . ILE A 1 120 ? -12.296 1.655 -4.021 1.00 98.69 120 ILE A CA 1
ATOM 949 C C . ILE A 1 120 ? -12.361 2.129 -5.473 1.00 98.69 120 ILE A C 1
ATOM 951 O O . ILE A 1 120 ? -11.385 1.949 -6.196 1.00 98.69 120 ILE A O 1
ATOM 955 N N . ALA A 1 121 ? -13.448 2.793 -5.874 1.00 98.50 121 ALA A N 1
ATOM 956 C CA . ALA A 1 121 ? -13.610 3.312 -7.230 1.00 98.50 121 ALA A CA 1
ATOM 957 C C . ALA A 1 121 ? -12.511 4.322 -7.605 1.00 98.50 121 ALA A C 1
ATOM 959 O O . ALA A 1 121 ? -12.003 4.290 -8.722 1.00 98.50 121 ALA A O 1
ATOM 960 N N . HIS A 1 122 ? -12.093 5.179 -6.665 1.00 98.38 122 HIS A N 1
ATOM 961 C CA . HIS A 1 122 ? -10.981 6.109 -6.876 1.00 98.38 122 HIS A CA 1
ATOM 962 C C . HIS A 1 122 ? -9.663 5.380 -7.162 1.00 98.38 122 HIS A C 1
ATOM 964 O O . HIS A 1 122 ? -8.892 5.801 -8.023 1.00 98.38 122 HIS A O 1
ATOM 970 N N . PHE A 1 123 ? -9.383 4.291 -6.442 1.00 98.75 123 PHE A N 1
ATOM 971 C CA . PHE A 1 123 ? -8.182 3.499 -6.689 1.00 98.75 123 PHE A CA 1
ATOM 972 C C . PHE A 1 123 ? -8.271 2.666 -7.964 1.00 98.75 123 PHE A C 1
ATOM 974 O O . PHE A 1 123 ? -7.262 2.567 -8.657 1.00 98.75 123 PHE A O 1
ATOM 981 N N . GLU A 1 124 ? -9.444 2.121 -8.291 1.00 98.56 124 GLU A N 1
ATOM 982 C CA . GLU A 1 124 ? -9.707 1.446 -9.570 1.00 98.56 124 GLU A CA 1
ATOM 983 C C . GLU A 1 124 ? -9.439 2.411 -10.742 1.00 98.56 124 GLU A C 1
ATOM 985 O O . GLU A 1 124 ? -8.614 2.116 -11.607 1.00 98.56 124 GLU A O 1
ATOM 990 N N . GLU A 1 125 ? -9.975 3.637 -10.703 1.00 98.38 125 GLU A N 1
ATOM 991 C CA . GLU A 1 125 ? -9.691 4.670 -11.715 1.00 98.38 125 GLU A CA 1
ATOM 992 C C . GLU A 1 125 ? -8.190 4.997 -11.829 1.00 98.38 125 GLU A C 1
ATOM 994 O O . GLU A 1 125 ? -7.669 5.203 -12.927 1.00 98.38 125 GLU A O 1
ATOM 999 N N . LEU A 1 126 ? -7.482 5.047 -10.698 1.00 98.12 126 LEU A N 1
ATOM 1000 C CA . LEU A 1 126 ? -6.083 5.462 -10.657 1.00 98.12 126 LEU A CA 1
ATOM 1001 C C . LEU A 1 126 ? -5.097 4.356 -11.067 1.00 98.12 126 LEU A C 1
ATOM 1003 O O . LEU A 1 126 ? -4.024 4.666 -11.593 1.00 98.12 126 LEU A O 1
ATOM 1007 N N . TYR A 1 127 ? -5.417 3.090 -10.785 1.00 98.62 127 TYR A N 1
ATOM 1008 C CA . TYR A 1 127 ? -4.451 1.988 -10.817 1.00 98.62 127 TYR A CA 1
ATOM 1009 C C . TYR A 1 127 ? -4.848 0.789 -11.684 1.00 98.62 127 TYR A C 1
ATOM 1011 O O . TYR A 1 127 ? -3.978 -0.040 -11.958 1.00 98.62 127 TYR A O 1
ATOM 1019 N N . ASP A 1 128 ? -6.089 0.682 -12.169 1.00 98.06 128 ASP A N 1
ATOM 1020 C CA . ASP A 1 128 ? -6.506 -0.497 -12.941 1.00 98.06 128 ASP A CA 1
ATOM 1021 C C . ASP A 1 128 ? -5.650 -0.711 -14.193 1.00 98.06 128 ASP A C 1
ATOM 1023 O O . ASP A 1 128 ? -5.269 -1.843 -14.484 1.00 98.06 128 ASP A O 1
ATOM 1027 N N . ASP A 1 129 ? -5.286 0.352 -14.918 1.00 98.19 129 ASP A N 1
ATOM 1028 C CA . ASP A 1 129 ? -4.448 0.213 -16.116 1.00 98.19 129 ASP A CA 1
ATOM 1029 C C . ASP A 1 129 ? -3.083 -0.409 -15.787 1.00 98.19 129 ASP A C 1
ATOM 1031 O O . ASP A 1 129 ? -2.661 -1.362 -16.444 1.00 98.19 129 ASP A O 1
ATOM 1035 N N . CYS A 1 130 ? -2.389 0.062 -14.746 1.00 98.31 130 CYS A N 1
ATOM 1036 C CA . CYS A 1 130 ? -1.076 -0.495 -14.422 1.00 98.31 130 CYS A CA 1
ATOM 1037 C C . CYS A 1 130 ? -1.177 -1.927 -13.883 1.00 98.31 130 CYS A C 1
ATOM 1039 O O . CYS A 1 130 ? -0.395 -2.783 -14.300 1.00 98.31 130 CYS A O 1
ATOM 1041 N N . ILE A 1 131 ? -2.183 -2.216 -13.055 1.00 98.31 131 ILE A N 1
ATOM 1042 C CA . ILE A 1 131 ? -2.429 -3.554 -12.505 1.00 98.31 131 ILE A CA 1
ATOM 1043 C C . ILE A 1 131 ? -2.754 -4.556 -13.620 1.00 98.31 131 ILE A C 1
ATOM 1045 O O . ILE A 1 131 ? -2.130 -5.615 -13.683 1.00 98.31 131 ILE A O 1
ATOM 1049 N N . ASN A 1 132 ? -3.646 -4.203 -14.550 1.00 97.62 132 ASN A N 1
ATOM 1050 C CA . ASN A 1 132 ? -4.028 -5.063 -15.677 1.00 97.62 132 ASN A CA 1
ATOM 1051 C C . ASN A 1 132 ? -2.863 -5.335 -16.643 1.00 97.62 132 ASN A C 1
ATOM 1053 O O . ASN A 1 132 ? -2.842 -6.357 -17.327 1.00 97.62 132 ASN A O 1
ATOM 1057 N N . ASN A 1 133 ? -1.869 -4.444 -16.678 1.00 98.06 133 ASN A N 1
ATOM 1058 C CA . ASN A 1 133 ? -0.646 -4.600 -17.465 1.00 98.06 133 ASN A CA 1
ATOM 1059 C C . ASN A 1 133 ? 0.526 -5.217 -16.670 1.00 98.06 133 ASN A C 1
ATOM 1061 O O . ASN A 1 133 ? 1.658 -5.197 -17.154 1.00 98.06 133 ASN A O 1
ATOM 1065 N N . ASN A 1 134 ? 0.282 -5.762 -15.470 1.00 97.81 134 ASN A N 1
ATOM 1066 C CA . ASN A 1 134 ? 1.290 -6.326 -14.557 1.00 97.81 134 ASN A CA 1
ATOM 1067 C C . ASN A 1 134 ? 2.406 -5.347 -14.137 1.00 97.81 134 ASN A C 1
ATOM 1069 O O . ASN A 1 134 ? 3.518 -5.757 -13.799 1.00 97.81 134 ASN A O 1
ATOM 1073 N N . LYS A 1 135 ? 2.129 -4.042 -14.166 1.00 98.62 135 LYS A N 1
ATOM 1074 C CA . LYS A 1 135 ? 3.074 -2.980 -13.811 1.00 98.62 135 LYS A CA 1
ATOM 1075 C C . LYS A 1 135 ? 2.821 -2.515 -12.381 1.00 98.62 135 LYS A C 1
ATOM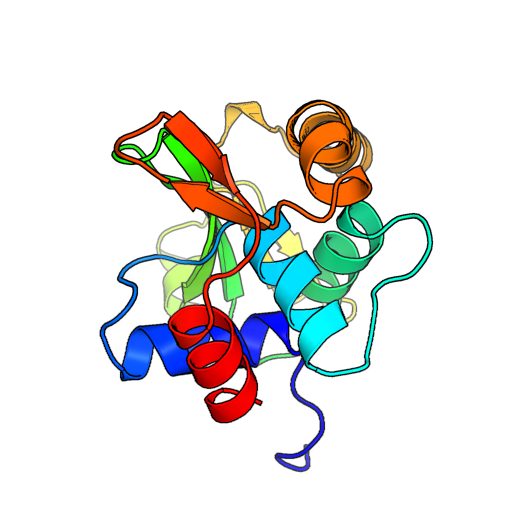 1077 O O . LYS A 1 135 ? 1.991 -1.643 -12.132 1.00 98.62 135 LYS A O 1
ATOM 1082 N N . PHE A 1 136 ? 3.544 -3.111 -11.443 1.00 98.56 136 PHE A N 1
ATOM 1083 C CA . PHE A 1 136 ? 3.320 -2.946 -10.007 1.00 98.56 136 PHE A CA 1
ATOM 1084 C C . PHE A 1 136 ? 4.357 -2.054 -9.311 1.00 98.56 136 PHE A C 1
ATOM 1086 O O . PHE A 1 136 ? 4.110 -1.591 -8.196 1.00 98.56 136 PHE A O 1
ATOM 1093 N N . SER A 1 137 ? 5.495 -1.770 -9.954 1.00 98.31 137 SER A N 1
ATOM 1094 C CA . SER A 1 137 ? 6.547 -0.922 -9.383 1.00 98.31 137 SER A CA 1
ATOM 1095 C C . SER A 1 137 ? 6.429 0.517 -9.868 1.00 98.31 137 SER A C 1
ATOM 1097 O O . SER A 1 137 ? 6.262 0.767 -11.061 1.00 98.31 137 SER A O 1
ATOM 1099 N N . TRP A 1 138 ? 6.510 1.485 -8.953 1.00 98.19 138 TRP A N 1
ATOM 1100 C CA . TRP A 1 138 ? 6.521 2.901 -9.315 1.00 98.19 138 TRP A CA 1
ATOM 1101 C C . TRP A 1 138 ? 7.951 3.416 -9.447 1.00 98.19 138 TRP A C 1
ATOM 1103 O O . TRP A 1 138 ? 8.654 3.600 -8.449 1.00 98.19 138 TRP A O 1
ATOM 1113 N N . ASN A 1 139 ? 8.346 3.777 -10.664 1.00 97.44 139 ASN A N 1
ATOM 1114 C CA . ASN A 1 139 ? 9.624 4.423 -10.904 1.00 97.44 139 ASN A CA 1
ATOM 1115 C C . ASN A 1 139 ? 9.489 5.943 -10.748 1.00 97.44 139 ASN A C 1
ATOM 1117 O O . ASN A 1 139 ? 8.904 6.653 -11.570 1.00 97.44 139 ASN A O 1
ATOM 1121 N N . ASN A 1 140 ? 10.067 6.479 -9.671 1.00 94.81 140 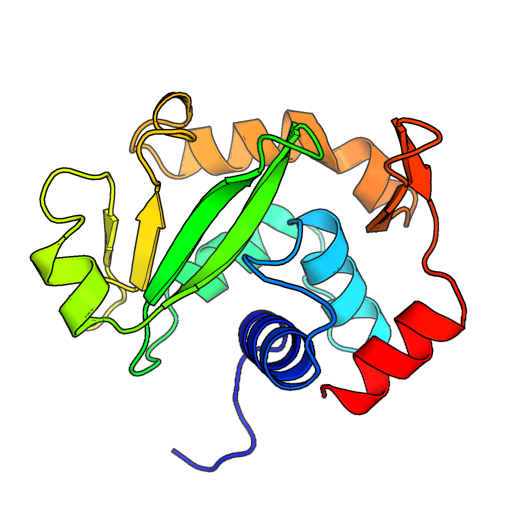ASN A N 1
ATOM 1122 C CA . ASN A 1 140 ? 9.956 7.903 -9.360 1.00 94.81 140 ASN A CA 1
ATOM 1123 C C . ASN A 1 140 ? 10.734 8.817 -10.326 1.00 94.81 140 ASN A C 1
ATOM 1125 O O . ASN A 1 140 ? 10.418 10.009 -10.400 1.00 94.81 140 ASN A O 1
ATOM 1129 N N . GLY A 1 141 ? 11.745 8.288 -11.021 1.00 96.31 141 GLY A N 1
ATOM 1130 C CA . GLY A 1 141 ? 12.541 9.025 -12.002 1.00 96.31 141 GLY A CA 1
ATOM 1131 C C . GLY A 1 141 ? 11.809 9.177 -13.332 1.00 96.31 141 GLY A C 1
ATOM 1132 O O . GLY A 1 141 ? 11.728 10.284 -13.860 1.00 96.31 141 GLY A O 1
ATOM 1133 N N . THR A 1 142 ? 11.221 8.087 -13.833 1.00 96.75 142 THR A N 1
ATOM 1134 C CA . THR A 1 142 ? 10.457 8.081 -15.093 1.00 96.75 142 THR A CA 1
ATOM 1135 C C . THR A 1 142 ? 8.999 8.504 -14.908 1.00 96.75 142 THR A C 1
ATOM 1137 O O . THR A 1 142 ? 8.349 8.852 -15.890 1.00 96.75 142 THR A O 1
ATOM 1140 N N . LYS A 1 143 ? 8.501 8.528 -13.662 1.00 96.69 143 LYS A N 1
ATOM 1141 C CA . LYS A 1 143 ? 7.092 8.779 -13.306 1.00 96.69 143 LYS A CA 1
ATOM 1142 C C . LYS A 1 143 ? 6.136 7.791 -13.973 1.00 96.69 143 LYS A C 1
ATOM 1144 O O . LYS A 1 143 ? 5.044 8.178 -14.379 1.00 96.69 143 LYS A O 1
ATOM 1149 N N . ASN A 1 144 ? 6.552 6.532 -14.075 1.00 97.88 144 ASN A N 1
ATOM 1150 C CA . ASN A 1 144 ? 5.769 5.475 -14.698 1.00 97.88 144 ASN A CA 1
ATOM 1151 C C . ASN A 1 144 ? 5.702 4.228 -13.819 1.00 97.88 144 ASN A C 1
ATOM 1153 O O . ASN A 1 144 ? 6.584 3.969 -12.998 1.00 97.88 144 ASN A O 1
ATOM 1157 N N . TRP A 1 145 ? 4.639 3.457 -14.038 1.00 98.50 145 TRP A N 1
ATOM 1158 C CA . TRP A 1 145 ? 4.528 2.097 -13.538 1.00 98.50 145 TRP A CA 1
ATOM 1159 C C . TRP A 1 145 ? 5.317 1.146 -14.439 1.00 98.50 145 TRP A C 1
ATOM 1161 O O . TRP A 1 145 ? 5.210 1.203 -15.668 1.00 98.50 145 TRP A O 1
ATOM 1171 N N . GLU A 1 146 ? 6.091 0.267 -13.823 1.00 98.56 146 GLU A N 1
ATOM 1172 C CA . GLU A 1 146 ? 6.989 -0.687 -14.465 1.00 98.56 146 GLU A CA 1
ATOM 1173 C C . GLU A 1 146 ? 6.730 -2.093 -13.899 1.00 98.56 146 GLU A C 1
ATOM 1175 O O . GLU A 1 146 ? 6.075 -2.264 -12.864 1.00 98.56 146 GLU A O 1
ATOM 1180 N N . LEU A 1 147 ? 7.201 -3.117 -14.615 1.00 98.56 147 LEU A N 1
ATOM 1181 C CA . LEU A 1 147 ? 7.265 -4.474 -14.070 1.00 98.56 147 LEU A CA 1
ATOM 1182 C C . LEU A 1 147 ? 8.185 -4.473 -12.841 1.00 98.56 147 LEU A C 1
ATOM 1184 O O . LEU A 1 147 ? 9.074 -3.627 -12.747 1.00 98.56 147 LEU A O 1
ATOM 1188 N N . PHE A 1 148 ? 8.016 -5.437 -11.938 1.00 98.56 148 PHE A N 1
ATOM 1189 C CA . PHE A 1 148 ? 9.032 -5.644 -10.911 1.00 98.56 148 PHE A CA 1
ATOM 1190 C C . PHE A 1 148 ? 10.377 -5.999 -11.541 1.00 98.56 148 PHE A C 1
ATOM 1192 O O . PHE A 1 148 ? 10.463 -6.783 -12.489 1.00 98.56 148 PHE A O 1
ATOM 1199 N N . THR A 1 149 ? 11.423 -5.422 -10.973 1.00 98.19 149 THR A N 1
ATOM 1200 C CA . THR A 1 149 ? 12.804 -5.849 -11.185 1.00 98.19 149 THR A CA 1
ATOM 1201 C C . THR A 1 149 ? 13.075 -7.181 -10.477 1.00 98.19 149 THR A C 1
ATOM 1203 O O . THR A 1 149 ? 12.346 -7.564 -9.562 1.00 98.19 149 THR A O 1
ATOM 1206 N N . GLU A 1 150 ? 14.138 -7.891 -10.868 1.00 98.25 150 GLU A N 1
ATOM 1207 C CA . GLU A 1 150 ? 14.552 -9.124 -10.174 1.00 98.25 150 GLU A CA 1
ATOM 1208 C C . GLU A 1 150 ? 14.846 -8.867 -8.688 1.00 98.25 150 GLU A C 1
ATOM 1210 O O . GLU A 1 150 ? 14.445 -9.658 -7.840 1.00 98.25 150 GLU A O 1
ATOM 1215 N N . ASP A 1 151 ? 15.464 -7.728 -8.362 1.00 98.06 151 ASP A N 1
ATOM 1216 C CA . ASP A 1 151 ? 15.739 -7.331 -6.978 1.00 98.06 151 ASP A CA 1
ATOM 1217 C C . ASP A 1 151 ? 14.450 -7.152 -6.163 1.00 98.06 151 ASP A C 1
ATOM 1219 O O . ASP A 1 151 ? 14.381 -7.578 -5.012 1.00 98.06 151 ASP A O 1
ATOM 1223 N N . GLU A 1 152 ? 13.406 -6.557 -6.748 1.00 98.44 152 GLU A N 1
ATOM 1224 C CA . GLU A 1 152 ? 12.105 -6.427 -6.083 1.00 98.44 152 GLU A CA 1
ATOM 1225 C C . GLU A 1 152 ? 11.404 -7.773 -5.914 1.00 98.44 152 GLU A C 1
ATOM 1227 O O . GLU A 1 152 ? 10.794 -7.998 -4.873 1.00 98.44 152 GLU A O 1
ATOM 1232 N N . ILE A 1 153 ? 11.493 -8.668 -6.902 1.00 98.56 153 ILE A N 1
ATOM 1233 C CA . ILE A 1 153 ? 10.931 -10.022 -6.793 1.00 98.56 153 ILE A CA 1
ATOM 1234 C C . ILE A 1 153 ? 11.616 -10.776 -5.651 1.00 98.56 153 ILE A C 1
ATOM 1236 O O . ILE A 1 153 ? 10.923 -11.271 -4.765 1.00 98.56 153 ILE A O 1
ATOM 1240 N N . ASN A 1 154 ? 12.952 -10.784 -5.621 1.00 98.12 154 ASN A N 1
ATOM 1241 C CA . ASN A 1 154 ? 13.727 -11.416 -4.551 1.00 98.12 154 ASN A CA 1
ATOM 1242 C C . ASN A 1 154 ? 13.362 -10.821 -3.182 1.00 98.12 154 ASN A C 1
ATOM 1244 O O . ASN A 1 154 ? 13.111 -11.557 -2.230 1.00 98.12 154 ASN A O 1
ATOM 1248 N N . LEU A 1 155 ? 13.252 -9.490 -3.091 1.00 98.06 155 LEU A N 1
ATOM 1249 C CA . LEU A 1 155 ? 12.847 -8.804 -1.864 1.00 98.06 155 LEU A CA 1
ATOM 1250 C C . LEU A 1 155 ? 11.442 -9.221 -1.398 1.00 98.06 155 LEU A C 1
ATOM 1252 O O . LEU A 1 155 ? 11.214 -9.390 -0.199 1.00 98.06 155 LEU A O 1
ATOM 1256 N N . ILE A 1 156 ? 10.497 -9.379 -2.329 1.00 98.31 156 ILE A N 1
ATOM 1257 C CA . ILE A 1 156 ? 9.136 -9.830 -2.019 1.00 98.31 156 ILE A CA 1
ATOM 1258 C C . ILE A 1 156 ? 9.153 -11.276 -1.516 1.00 98.31 156 ILE A C 1
ATOM 1260 O O . ILE A 1 156 ? 8.500 -11.575 -0.516 1.00 98.31 156 ILE A O 1
ATOM 1264 N N . GLU A 1 157 ? 9.901 -12.162 -2.173 1.00 96.69 157 GLU A N 1
ATOM 1265 C CA . GLU A 1 157 ? 10.012 -13.571 -1.783 1.00 96.69 157 GLU A CA 1
ATOM 1266 C C . GLU A 1 157 ? 10.680 -13.753 -0.412 1.00 96.69 157 GLU A C 1
ATOM 1268 O O . GLU A 1 157 ? 10.248 -14.604 0.366 1.00 96.69 157 GLU A O 1
ATOM 1273 N N . GLU A 1 158 ? 11.680 -12.931 -0.080 1.00 96.06 158 GLU A N 1
ATOM 1274 C CA . GLU A 1 158 ? 12.322 -12.914 1.242 1.00 96.06 158 GLU A CA 1
ATOM 1275 C C . GLU A 1 158 ? 11.384 -12.426 2.358 1.00 96.06 158 GLU A C 1
ATOM 1277 O O . GLU A 1 158 ? 11.506 -12.863 3.503 1.00 96.06 158 GLU A O 1
ATOM 1282 N N . GLY A 1 159 ? 10.447 -11.529 2.034 1.00 90.25 159 GLY A N 1
ATOM 1283 C CA . GLY A 1 159 ? 9.473 -10.965 2.973 1.00 90.25 159 GLY A CA 1
ATOM 1284 C C . GLY A 1 159 ? 8.191 -11.786 3.165 1.00 90.25 159 GLY A C 1
ATOM 1285 O O . GLY A 1 159 ? 7.222 -11.245 3.708 1.00 90.25 159 GLY A O 1
ATOM 1286 N N . LYS A 1 160 ? 8.146 -13.025 2.660 1.00 83.38 160 LYS A N 1
ATOM 1287 C CA . LYS A 1 160 ? 6.988 -13.936 2.700 1.00 83.38 160 LYS A CA 1
ATOM 1288 C C . LYS A 1 160 ? 6.844 -14.717 4.009 1.00 83.38 160 LYS A C 1
ATOM 1290 O O . LYS A 1 160 ? 7.870 -15.118 4.599 1.00 83.38 160 LYS A O 1
#